Protein AF-A0A497RM30-F1 (afdb_monomer)

Foldseek 3Di:
DQDLLLVVLLVLLVVVQVVQQVVCCVPPVHGARACALVVSQVVVQVVCVVPPPPPNHHDDSVSNCVSCVVVVNNVRYDYD

Mean predicted aligned error: 3.29 Å

Secondary structure (DSSP, 8-state):
---HHHHHHHHHHHHHHHHHHHHHHHHHSS----EEHHHHHHHHHHHHHH--TT------HHHHHHHHHHTT-GGGEE--

Sequence (80 aa):
MVTERQLKIAYILGHFGSVWIRTTRSKFGIPSLAFPLKEIRETTNEILRKTDPYGLGEISDDEIREVLRLLGMEEYIIEE

Solvent-accessible surface area (backbone atoms only — not comparable to full-atom values): 4711 Å² total; per-residue (Å²): 132,89,48,74,66,49,52,54,50,46,52,52,50,50,52,50,49,55,51,44,27,53,49,33,28,73,76,69,74,47,69,46,81,69,42,49,50,67,60,52,39,52,55,50,38,53,46,34,73,77,54,53,93,78,76,65,67,78,67,55,71,65,59,53,50,51,40,30,47,75,70,75,45,56,88,34,57,40,87,131

Nearest PDB structures (foldseek):
  8b9d-assembly1_5  TM=3.959E-01  e=4.710E+00  Homo sapiens

Radius of gyration: 12.66 Å; Cα contacts (8 Å, |Δi|>4): 71; chains: 1; bounding box: 27×30×34 Å

pLDDT: mean 91.89, std 4.43, range [63.53, 96.81]

Structure (mmCIF, N/CA/C/O backbone):
data_AF-A0A497RM30-F1
#
_entry.id   AF-A0A497RM30-F1
#
loop_
_atom_site.group_PDB
_atom_site.id
_atom_site.type_symbol
_atom_site.label_atom_id
_atom_site.label_alt_id
_atom_site.label_comp_id
_atom_site.label_asym_id
_atom_site.label_entity_id
_atom_site.label_seq_id
_atom_site.pdbx_PDB_ins_code
_atom_site.Cartn_x
_atom_site.Cartn_y
_atom_site.Cartn_z
_atom_site.occupancy
_atom_site.B_iso_or_equiv
_atom_site.auth_seq_id
_atom_site.auth_comp_id
_atom_site.auth_asym_id
_atom_site.auth_atom_id
_atom_site.pdbx_PDB_model_num
ATOM 1 N N . MET A 1 1 ? -5.129 -15.417 8.219 1.00 83.38 1 MET A N 1
ATOM 2 C CA . MET A 1 1 ? -6.434 -14.748 8.020 1.00 83.38 1 MET A CA 1
ATOM 3 C C . MET A 1 1 ? -6.146 -13.273 7.828 1.00 83.38 1 MET A C 1
ATOM 5 O O . MET A 1 1 ? -5.367 -12.748 8.609 1.00 83.38 1 MET A O 1
ATOM 9 N N . VAL A 1 2 ? -6.685 -12.651 6.777 1.00 92.44 2 VAL A N 1
ATOM 10 C CA . VAL A 1 2 ? -6.415 -11.237 6.463 1.00 92.44 2 VAL A CA 1
ATOM 11 C C . VAL A 1 2 ? -7.192 -10.344 7.433 1.00 92.44 2 VAL A C 1
ATOM 13 O O . VAL A 1 2 ? -8.375 -10.583 7.670 1.00 92.44 2 VAL A O 1
ATOM 16 N N . THR A 1 3 ? -6.529 -9.343 8.009 1.00 96.31 3 THR A N 1
ATOM 17 C CA . THR A 1 3 ? -7.140 -8.393 8.951 1.00 96.31 3 THR A CA 1
ATOM 18 C C . THR A 1 3 ? -7.790 -7.210 8.228 1.00 96.31 3 THR A C 1
ATOM 20 O O . THR A 1 3 ? -7.405 -6.856 7.114 1.00 96.31 3 THR A O 1
ATOM 23 N N . GLU A 1 4 ? -8.748 -6.537 8.876 1.00 96.19 4 GLU A N 1
ATOM 24 C CA . GLU A 1 4 ? -9.343 -5.299 8.343 1.00 96.19 4 GLU A CA 1
ATOM 25 C C . GLU A 1 4 ? -8.275 -4.228 8.069 1.00 96.19 4 GLU A C 1
ATOM 27 O O . GLU A 1 4 ? -8.325 -3.528 7.059 1.00 96.19 4 GLU A O 1
ATOM 32 N N . ARG A 1 5 ? -7.258 -4.142 8.935 1.00 95.69 5 ARG A N 1
ATOM 33 C CA . ARG A 1 5 ? -6.122 -3.235 8.760 1.00 95.69 5 ARG A CA 1
ATOM 34 C C . ARG A 1 5 ? -5.343 -3.550 7.482 1.00 95.69 5 ARG A C 1
ATOM 36 O O . ARG A 1 5 ? -5.106 -2.648 6.687 1.00 95.69 5 ARG A O 1
ATOM 43 N N . GLN A 1 6 ? -5.026 -4.822 7.239 1.00 96.56 6 GLN A N 1
ATOM 44 C CA . GLN A 1 6 ? -4.356 -5.259 6.010 1.00 96.56 6 GLN A CA 1
ATOM 45 C C . GLN A 1 6 ? -5.194 -4.961 4.758 1.00 96.56 6 GLN A C 1
ATOM 47 O O . GLN A 1 6 ? -4.638 -4.539 3.749 1.00 96.56 6 GLN A O 1
ATOM 52 N N . LEU A 1 7 ? -6.525 -5.095 4.824 1.00 96.25 7 LEU A N 1
ATOM 53 C CA . LEU A 1 7 ? -7.417 -4.724 3.716 1.00 96.25 7 LEU A CA 1
ATOM 54 C C . LEU A 1 7 ? -7.388 -3.218 3.423 1.00 96.25 7 LEU A C 1
ATOM 56 O O . LEU A 1 7 ? -7.337 -2.818 2.260 1.00 96.25 7 LEU A O 1
ATOM 60 N N . LYS A 1 8 ? -7.387 -2.377 4.463 1.00 95.56 8 LYS A N 1
ATOM 61 C CA . LYS A 1 8 ? -7.289 -0.917 4.313 1.00 95.56 8 LYS A CA 1
ATOM 62 C C . LYS A 1 8 ?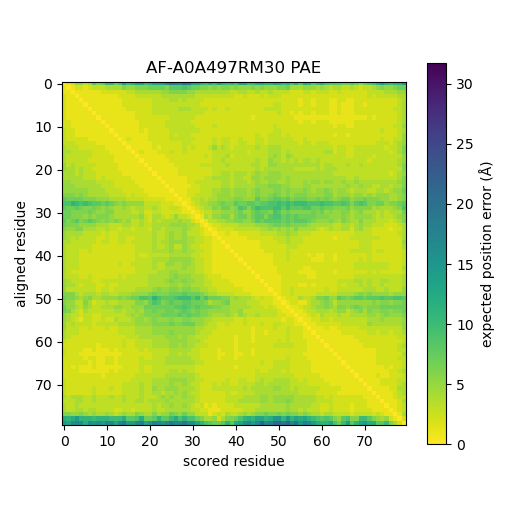 -5.945 -0.504 3.706 1.00 95.56 8 LYS A C 1
ATOM 64 O O . LYS A 1 8 ? -5.923 0.312 2.788 1.00 95.56 8 LYS A O 1
ATOM 69 N N . ILE A 1 9 ? -4.841 -1.106 4.155 1.00 95.44 9 ILE A N 1
ATOM 70 C CA . ILE A 1 9 ? -3.513 -0.872 3.566 1.00 95.44 9 ILE A CA 1
ATOM 71 C C . ILE A 1 9 ? -3.496 -1.334 2.103 1.00 95.44 9 ILE A C 1
ATOM 73 O O . ILE A 1 9 ? -3.081 -0.573 1.232 1.00 95.44 9 ILE A O 1
ATOM 77 N N . ALA A 1 10 ? -4.020 -2.526 1.798 1.00 95.06 10 ALA A N 1
ATOM 78 C CA . ALA A 1 10 ? -4.100 -3.039 0.429 1.00 95.06 10 ALA A CA 1
ATOM 79 C C . ALA A 1 10 ? -4.891 -2.103 -0.499 1.00 95.06 10 ALA A C 1
ATOM 81 O O . ALA A 1 10 ? -4.485 -1.875 -1.638 1.00 95.06 10 ALA A O 1
ATOM 82 N N . TYR A 1 11 ? -5.986 -1.512 -0.009 1.00 94.06 11 TYR A N 1
ATOM 83 C CA . TYR A 1 11 ? -6.760 -0.525 -0.761 1.00 94.06 11 TYR A CA 1
ATOM 84 C C . TYR A 1 11 ? -5.929 0.721 -1.108 1.00 94.06 11 TYR A C 1
ATOM 86 O O . TYR A 1 11 ? -5.926 1.163 -2.260 1.00 94.06 11 TYR A O 1
ATOM 94 N N . ILE A 1 12 ? -5.181 1.263 -0.140 1.00 91.81 12 ILE A N 1
ATOM 95 C CA . ILE A 1 12 ? -4.296 2.418 -0.357 1.00 91.81 12 ILE A CA 1
ATOM 96 C C . ILE A 1 12 ? -3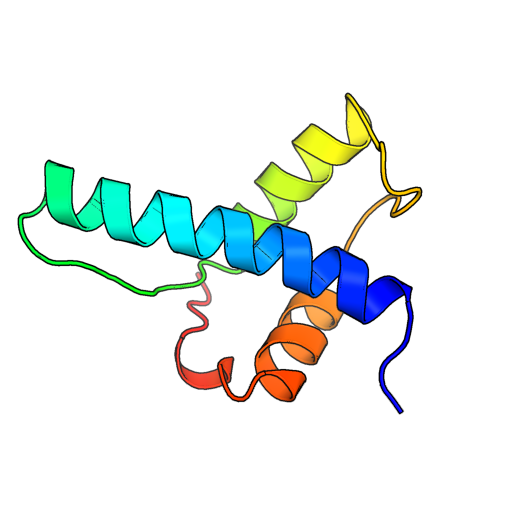.198 2.078 -1.371 1.00 91.81 12 ILE A C 1
ATOM 98 O O . ILE A 1 12 ? -2.990 2.829 -2.327 1.00 91.81 12 ILE A O 1
ATOM 102 N N . LEU A 1 13 ? -2.536 0.930 -1.209 1.00 92.19 13 LEU A N 1
ATOM 103 C CA . LEU A 1 13 ? -1.488 0.471 -2.125 1.00 92.19 13 LEU A CA 1
ATOM 104 C C . LEU A 1 13 ? -2.026 0.245 -3.542 1.00 92.19 13 LEU A C 1
ATOM 106 O O . LEU A 1 13 ? -1.370 0.614 -4.514 1.00 92.19 13 LEU A O 1
ATOM 1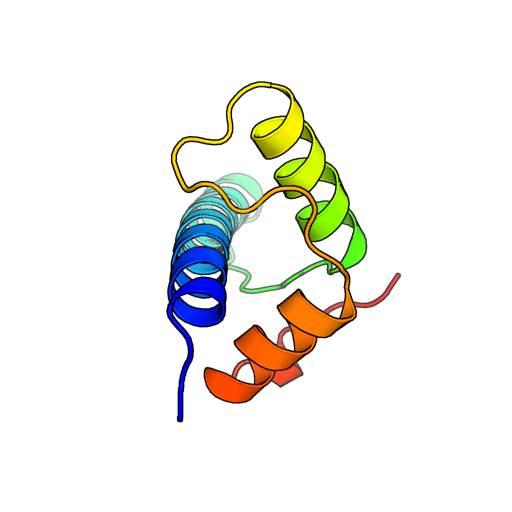10 N N . GLY A 1 14 ? -3.241 -0.291 -3.677 1.00 91.56 14 GLY A N 1
ATOM 111 C CA . GLY A 1 14 ? -3.916 -0.435 -4.965 1.00 91.56 14 GLY A CA 1
ATOM 112 C C . GLY A 1 14 ? -4.183 0.915 -5.634 1.00 91.56 14 GLY A C 1
ATOM 113 O O . GLY A 1 14 ? -3.948 1.074 -6.836 1.00 91.56 14 GLY A O 1
ATOM 114 N N . HIS A 1 15 ? -4.608 1.921 -4.861 1.00 90.19 15 HIS A N 1
ATOM 115 C CA . HIS A 1 15 ? -4.770 3.278 -5.376 1.00 90.19 15 HIS A CA 1
ATOM 116 C C . HIS A 1 15 ? -3.434 3.847 -5.866 1.00 90.19 15 HIS A C 1
ATOM 118 O O . HIS A 1 15 ? -3.357 4.291 -7.017 1.00 90.19 15 HIS A O 1
ATOM 124 N N . PHE A 1 16 ? -2.384 3.755 -5.041 1.00 89.06 16 PHE A N 1
ATOM 125 C CA . PHE A 1 16 ? -1.027 4.179 -5.389 1.00 89.06 16 PHE A CA 1
ATOM 126 C C . PHE A 1 16 ? -0.539 3.502 -6.673 1.00 89.06 16 PHE A C 1
ATOM 128 O O . PHE A 1 16 ? -0.210 4.190 -7.638 1.00 89.06 16 PHE A O 1
ATOM 135 N N . GLY A 1 17 ? -0.582 2.167 -6.738 1.00 89.56 17 GLY A N 1
ATOM 136 C CA . GLY A 1 17 ? -0.151 1.398 -7.905 1.00 89.56 17 GLY A CA 1
ATOM 137 C C . GLY A 1 17 ? -0.910 1.793 -9.174 1.00 89.56 17 GLY A C 1
ATOM 138 O O . GLY A 1 17 ? -0.306 1.978 -10.230 1.00 89.56 17 GLY A O 1
ATOM 139 N N . SER A 1 18 ? -2.224 2.029 -9.073 1.00 91.31 18 SER A N 1
ATOM 140 C CA . SER A 1 18 ? -3.030 2.484 -10.213 1.00 91.31 18 SER A CA 1
ATOM 141 C C . SER A 1 18 ? -2.592 3.859 -10.736 1.00 91.31 18 SER A C 1
ATOM 143 O O . SER A 1 18 ? -2.544 4.080 -11.949 1.00 91.31 18 SER A O 1
ATOM 145 N N . VAL A 1 19 ? -2.272 4.792 -9.833 1.00 90.75 19 VAL A N 1
ATOM 146 C CA . VAL A 1 19 ? -1.806 6.141 -10.178 1.00 90.75 19 VAL A CA 1
ATOM 147 C C . VAL A 1 19 ? -0.397 6.072 -10.758 1.00 90.75 19 VAL A C 1
ATOM 149 O O . VAL A 1 19 ? -0.130 6.705 -11.781 1.00 90.75 19 VAL A O 1
ATOM 152 N N . TRP A 1 20 ? 0.476 5.266 -10.159 1.00 89.44 20 TRP A N 1
ATOM 153 C CA . TRP A 1 20 ? 1.857 5.084 -10.585 1.00 89.44 20 TRP A CA 1
ATOM 154 C C . TRP A 1 20 ? 1.955 4.493 -11.992 1.00 89.44 20 TRP A C 1
ATOM 156 O O . TRP A 1 20 ? 2.603 5.081 -12.858 1.00 89.44 20 TRP A O 1
ATOM 166 N N . ILE A 1 21 ? 1.223 3.409 -12.278 1.00 91.06 21 ILE A N 1
ATOM 167 C CA . ILE A 1 21 ? 1.169 2.793 -13.614 1.00 91.06 21 ILE A CA 1
ATOM 168 C C . ILE A 1 21 ? 0.707 3.806 -14.670 1.00 91.06 21 ILE A C 1
ATOM 170 O O . ILE A 1 21 ? 1.299 3.907 -15.747 1.00 91.06 21 ILE A O 1
ATOM 174 N N . ARG A 1 22 ? -0.350 4.581 -14.380 1.00 91.44 22 ARG A N 1
ATOM 175 C CA . ARG A 1 22 ? -0.848 5.607 -15.314 1.00 91.44 22 ARG A CA 1
ATOM 176 C C . ARG A 1 22 ? 0.182 6.710 -15.539 1.00 91.44 22 ARG A C 1
ATOM 178 O O . ARG A 1 22 ? 0.392 7.131 -16.675 1.00 91.44 22 ARG A O 1
ATOM 185 N N . THR A 1 23 ? 0.830 7.159 -14.469 1.00 90.12 23 THR A N 1
ATOM 186 C CA . THR A 1 23 ? 1.818 8.242 -14.515 1.00 90.12 23 THR A CA 1
ATOM 187 C C . THR A 1 23 ? 3.059 7.824 -15.291 1.00 90.12 23 THR A C 1
ATOM 189 O O . THR A 1 23 ? 3.500 8.556 -16.173 1.00 90.12 23 THR A O 1
ATOM 192 N N . THR A 1 24 ? 3.595 6.637 -15.014 1.00 90.94 24 THR A N 1
ATOM 193 C CA . THR A 1 24 ? 4.786 6.110 -15.692 1.00 90.94 24 THR A CA 1
ATOM 194 C C . THR A 1 24 ? 4.517 5.855 -17.169 1.00 90.94 24 THR A C 1
ATOM 196 O O . THR A 1 24 ? 5.288 6.309 -18.012 1.00 90.94 24 THR A O 1
ATOM 199 N N . ARG A 1 25 ? 3.351 5.290 -17.511 1.00 92.12 25 ARG A N 1
ATOM 200 C CA . ARG A 1 25 ? 2.905 5.184 -18.906 1.00 92.12 25 ARG A CA 1
ATOM 201 C C . ARG A 1 25 ? 2.816 6.550 -19.593 1.00 92.12 25 ARG A C 1
ATOM 203 O O . ARG A 1 25 ? 3.251 6.676 -20.732 1.0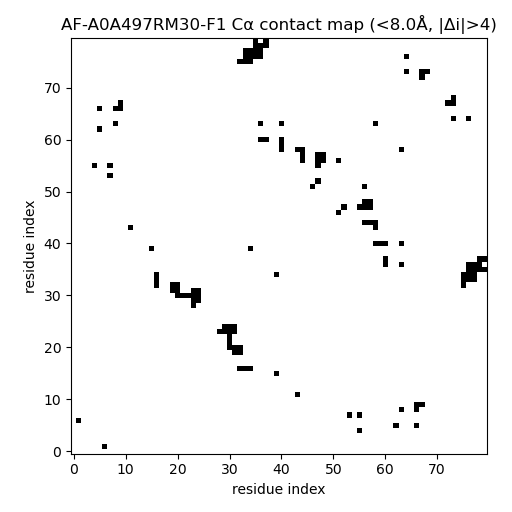0 92.12 25 ARG A O 1
ATOM 210 N N . SER A 1 26 ? 2.269 7.566 -18.925 1.00 93.56 26 SER A N 1
ATOM 211 C CA . SER A 1 26 ? 2.121 8.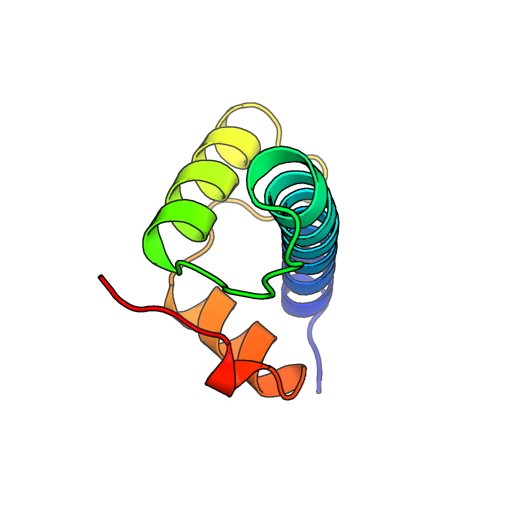909 -19.502 1.00 93.56 26 SER A CA 1
ATOM 212 C C . SER A 1 26 ? 3.447 9.656 -19.657 1.00 93.56 26 SER A C 1
ATOM 214 O O . SER A 1 26 ? 3.593 10.410 -20.613 1.00 93.56 26 SER A O 1
ATOM 216 N N . LYS A 1 27 ? 4.379 9.508 -18.709 1.00 92.44 27 LYS A N 1
ATOM 217 C CA . LYS A 1 27 ? 5.647 10.255 -18.692 1.00 92.44 27 LYS A CA 1
ATOM 218 C C . LYS A 1 27 ? 6.761 9.563 -19.472 1.00 92.44 27 LYS A C 1
ATOM 220 O O . LYS A 1 27 ? 7.584 10.243 -20.071 1.00 92.44 27 LYS A O 1
ATOM 225 N N . PHE A 1 28 ? 6.785 8.233 -19.458 1.00 92.75 28 PHE A N 1
ATOM 226 C CA . PHE A 1 28 ? 7.893 7.432 -19.984 1.00 92.75 28 PHE A CA 1
ATOM 227 C C . PHE A 1 28 ? 7.472 6.483 -21.113 1.00 92.75 28 PHE A C 1
ATOM 229 O O . PHE A 1 28 ? 8.311 5.778 -21.660 1.00 92.75 28 PHE A O 1
ATOM 236 N N . GLY A 1 29 ? 6.180 6.419 -21.457 1.00 90.94 29 GLY A N 1
ATOM 237 C CA . GLY A 1 29 ? 5.652 5.511 -22.484 1.00 90.94 29 GLY A CA 1
ATOM 238 C C . GLY A 1 29 ? 5.575 4.040 -22.056 1.00 90.94 29 GLY A C 1
ATOM 239 O O . GLY A 1 29 ? 4.951 3.239 -22.749 1.00 90.94 29 GLY A O 1
ATOM 240 N N . ILE A 1 30 ? 6.151 3.686 -20.903 1.00 88.19 30 ILE A N 1
ATOM 241 C CA . ILE A 1 30 ? 6.231 2.320 -20.385 1.00 88.19 30 ILE A CA 1
ATOM 242 C C . ILE A 1 30 ? 5.535 2.281 -19.017 1.00 88.19 30 ILE A C 1
ATOM 244 O O . ILE A 1 30 ? 5.914 3.045 -18.126 1.00 88.19 30 ILE A O 1
ATOM 248 N N . PRO A 1 31 ? 4.507 1.433 -18.825 1.00 87.75 31 PRO A N 1
ATOM 249 C CA . PRO A 1 31 ? 3.923 1.236 -17.507 1.00 87.75 31 PRO A CA 1
ATOM 250 C C . PRO A 1 31 ? 4.940 0.536 -16.603 1.00 87.75 31 PRO A C 1
ATOM 252 O O . PRO A 1 31 ? 5.491 -0.498 -16.972 1.00 87.75 31 PRO A O 1
ATOM 255 N N . SER A 1 32 ? 5.162 1.083 -15.415 1.00 86.81 32 SER A N 1
ATOM 256 C CA . SER A 1 32 ? 5.954 0.437 -14.373 1.00 86.81 32 SER A CA 1
ATOM 257 C C . SER A 1 32 ? 5.070 0.167 -13.167 1.00 86.81 32 SER A C 1
ATOM 259 O O . SER A 1 32 ? 4.312 1.038 -12.733 1.00 86.81 32 SER A O 1
ATOM 261 N N . LEU A 1 33 ? 5.161 -1.053 -12.650 1.00 85.31 33 LEU A N 1
ATOM 262 C CA . LEU A 1 33 ? 4.625 -1.432 -11.356 1.00 85.31 33 LEU A CA 1
ATOM 263 C C . LEU A 1 33 ? 5.826 -1.636 -10.440 1.00 85.31 33 LEU A C 1
ATOM 265 O O . LEU A 1 33 ? 6.488 -2.663 -10.489 1.00 85.31 33 LEU A O 1
ATOM 269 N N . ALA A 1 34 ? 6.133 -0.601 -9.674 1.00 87.75 34 ALA A N 1
ATOM 270 C CA . ALA A 1 34 ? 7.222 -0.572 -8.721 1.00 87.75 34 ALA A CA 1
ATOM 271 C C . ALA A 1 34 ? 6.696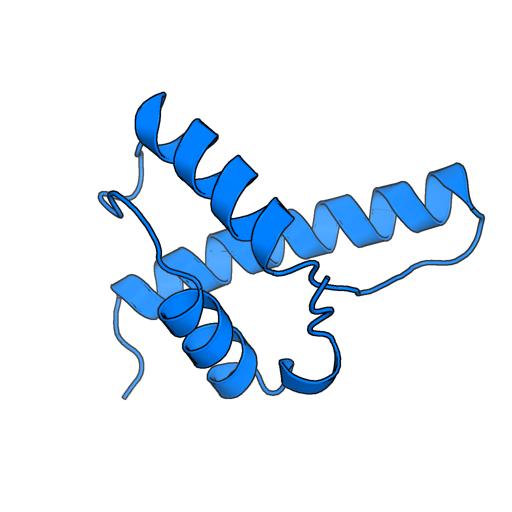 0.082 -7.450 1.00 87.75 34 ALA A C 1
ATOM 273 O O . ALA A 1 34 ? 6.026 1.116 -7.524 1.00 87.75 34 ALA A O 1
ATOM 274 N N . PHE A 1 35 ? 6.988 -0.521 -6.305 1.00 86.75 35 PHE A N 1
ATOM 275 C CA . PHE A 1 35 ? 6.617 -0.003 -5.000 1.00 86.75 35 PHE A CA 1
ATOM 276 C C . PHE A 1 35 ? 7.874 0.488 -4.272 1.00 86.75 35 PHE A C 1
ATOM 278 O O . PHE A 1 35 ? 8.485 -0.296 -3.543 1.00 86.75 35 PHE A O 1
ATOM 285 N N . PRO A 1 36 ? 8.284 1.759 -4.464 1.00 90.62 36 PRO A N 1
ATOM 286 C CA . PRO A 1 36 ? 9.344 2.368 -3.665 1.00 90.62 36 PRO A CA 1
ATOM 287 C C . PRO A 1 36 ? 8.858 2.486 -2.218 1.00 90.62 36 PRO A C 1
ATOM 289 O O . PRO A 1 36 ? 8.055 3.359 -1.880 1.00 90.62 36 PRO A O 1
ATOM 292 N N . LEU A 1 37 ? 9.293 1.550 -1.371 1.00 91.44 37 LEU A N 1
ATOM 293 C CA . LEU A 1 37 ? 8.671 1.296 -0.068 1.00 91.44 37 LEU A CA 1
ATOM 294 C C . LEU A 1 37 ? 8.669 2.547 0.817 1.00 91.44 37 LEU A C 1
ATOM 296 O O . LEU A 1 37 ? 7.631 2.950 1.346 1.00 91.44 37 LEU A O 1
ATOM 300 N N . LYS A 1 38 ? 9.829 3.204 0.890 1.00 92.00 38 LYS A N 1
ATOM 301 C CA . LYS A 1 38 ? 10.044 4.420 1.672 1.00 92.00 38 LYS A CA 1
ATOM 302 C C . LYS A 1 38 ? 9.147 5.568 1.211 1.00 92.00 38 LYS A C 1
ATOM 304 O O . LYS A 1 38 ? 8.490 6.187 2.047 1.00 92.00 38 LYS A O 1
ATOM 309 N N . GLU A 1 39 ? 9.080 5.827 -0.096 1.00 90.81 39 GLU A N 1
ATOM 310 C CA . GLU A 1 39 ? 8.256 6.907 -0.656 1.00 90.81 39 GLU A CA 1
ATOM 311 C C . GLU A 1 39 ? 6.766 6.665 -0.412 1.00 90.81 39 GLU A C 1
ATOM 313 O O . GLU A 1 39 ? 6.034 7.585 -0.035 1.00 90.81 39 GLU A O 1
ATOM 318 N N . ILE A 1 40 ? 6.313 5.421 -0.592 1.00 91.06 40 ILE A N 1
ATOM 319 C CA . ILE A 1 40 ? 4.927 5.029 -0.329 1.00 91.06 40 ILE A CA 1
ATOM 320 C C . ILE A 1 40 ? 4.595 5.260 1.134 1.00 91.06 40 ILE A C 1
ATOM 322 O O . ILE A 1 40 ? 3.572 5.880 1.428 1.00 91.06 40 ILE A O 1
ATOM 326 N N . ARG A 1 41 ? 5.447 4.785 2.047 1.00 94.12 41 ARG A N 1
ATOM 327 C CA . ARG A 1 41 ? 5.257 4.961 3.486 1.00 94.12 41 ARG A CA 1
ATOM 328 C C . ARG A 1 41 ? 5.179 6.443 3.842 1.00 94.12 41 ARG A C 1
ATOM 330 O O . ARG A 1 41 ? 4.242 6.861 4.519 1.00 94.12 41 ARG A O 1
ATOM 337 N N . GLU A 1 42 ? 6.142 7.242 3.391 1.00 94.56 42 GLU A N 1
ATOM 338 C CA . GLU A 1 42 ? 6.223 8.670 3.710 1.00 94.56 42 GLU A CA 1
ATOM 339 C C . GLU A 1 42 ? 5.010 9.437 3.178 1.00 94.56 42 GLU A C 1
ATOM 341 O O . GLU A 1 42 ? 4.345 10.133 3.948 1.00 94.56 42 GLU A O 1
ATOM 346 N N . THR A 1 43 ? 4.660 9.231 1.907 1.00 91.75 43 THR A N 1
ATOM 347 C CA . THR A 1 43 ? 3.507 9.878 1.263 1.00 91.75 43 THR A CA 1
ATOM 348 C C . THR A 1 43 ? 2.197 9.456 1.922 1.00 91.75 43 THR A C 1
ATOM 350 O O . THR A 1 43 ? 1.339 10.289 2.218 1.00 91.75 43 THR A O 1
ATOM 353 N N . THR A 1 44 ? 2.036 8.161 2.197 1.00 92.12 44 THR A N 1
ATOM 354 C CA . THR A 1 44 ? 0.825 7.633 2.832 1.00 92.12 44 THR A CA 1
ATOM 355 C C . THR A 1 44 ? 0.668 8.192 4.242 1.00 92.12 44 THR A C 1
ATOM 357 O O . THR A 1 44 ? -0.395 8.712 4.571 1.00 92.12 44 THR A O 1
ATOM 360 N N . ASN A 1 45 ? 1.725 8.177 5.056 1.00 95.00 45 ASN A N 1
ATOM 361 C CA . ASN A 1 45 ? 1.682 8.730 6.410 1.00 95.00 45 ASN A CA 1
ATOM 362 C C . ASN A 1 45 ? 1.524 10.255 6.421 1.00 95.00 45 ASN A C 1
ATOM 364 O O . ASN A 1 45 ? 0.947 10.806 7.357 1.00 95.00 45 ASN A O 1
ATOM 368 N N . GLU A 1 46 ? 2.004 10.976 5.405 1.00 94.69 46 GLU A N 1
ATOM 369 C CA . GLU A 1 46 ? 1.692 12.400 5.251 1.00 94.69 46 GLU A CA 1
ATOM 370 C C . GLU A 1 46 ? 0.190 12.624 5.020 1.00 94.69 46 GLU A C 1
ATOM 372 O O . GLU A 1 46 ? -0.407 13.493 5.661 1.00 94.69 46 GLU A O 1
ATOM 377 N N . ILE A 1 47 ? -0.435 11.825 4.150 1.00 90.88 47 ILE A N 1
ATOM 378 C CA . ILE A 1 47 ? -1.875 11.903 3.878 1.00 90.88 47 ILE A CA 1
ATOM 379 C C . ILE A 1 47 ? -2.673 11.543 5.131 1.00 90.88 47 ILE A C 1
ATOM 381 O O . ILE A 1 47 ? -3.524 12.332 5.535 1.00 90.88 47 ILE A O 1
ATOM 385 N N . LEU A 1 48 ? -2.365 10.414 5.776 1.00 91.44 48 LEU A N 1
ATOM 386 C CA . LEU A 1 48 ? -3.073 9.943 6.972 1.00 91.44 48 LEU A CA 1
ATOM 387 C C . LEU A 1 48 ? -2.986 10.957 8.122 1.00 91.44 48 LEU A C 1
ATOM 389 O O . LEU A 1 48 ? -3.977 11.195 8.806 1.00 91.44 48 LEU A O 1
ATOM 393 N N . ARG A 1 49 ? -1.855 11.658 8.281 1.00 94.38 49 ARG A N 1
ATOM 394 C CA . ARG A 1 49 ? -1.727 12.745 9.269 1.00 94.38 49 ARG A CA 1
ATOM 395 C C . ARG A 1 49 ? -2.619 13.954 8.980 1.00 94.38 49 ARG A C 1
ATOM 397 O O . ARG A 1 49 ? -3.042 14.625 9.917 1.00 94.38 49 ARG A O 1
ATOM 404 N N . LYS A 1 50 ? -2.907 14.250 7.709 1.00 93.81 50 LYS A N 1
ATOM 405 C CA . LYS A 1 50 ? -3.822 15.339 7.316 1.00 93.81 50 LYS A CA 1
ATOM 406 C C . LYS A 1 50 ? -5.283 14.898 7.348 1.00 93.81 50 LYS A C 1
ATOM 408 O O . LYS A 1 50 ? -6.173 15.700 7.620 1.00 93.81 50 LYS A O 1
ATOM 413 N N . THR A 1 51 ? -5.545 13.651 6.986 1.00 92.38 51 THR A N 1
ATOM 414 C CA . THR A 1 51 ? -6.877 13.073 6.841 1.00 92.38 51 THR A CA 1
ATOM 415 C C . THR A 1 51 ? -6.746 11.559 6.894 1.00 92.38 51 THR A C 1
ATOM 417 O O . THR A 1 51 ? -6.197 10.943 5.984 1.00 92.38 51 THR A O 1
ATOM 420 N N . ASP A 1 52 ? -7.292 10.961 7.951 1.00 90.25 52 ASP A N 1
ATOM 421 C CA . ASP A 1 52 ? -7.345 9.512 8.131 1.00 90.25 52 ASP A CA 1
ATOM 422 C C . ASP A 1 52 ? -8.800 9.022 8.071 1.00 90.25 52 ASP A C 1
ATOM 424 O O . ASP A 1 52 ? -9.433 8.778 9.101 1.00 90.25 52 ASP A O 1
ATOM 428 N N . PRO A 1 53 ? -9.374 8.888 6.864 1.00 86.19 53 PRO A N 1
ATOM 429 C CA . PRO A 1 53 ? -10.759 8.463 6.711 1.00 86.19 53 PRO A CA 1
ATOM 430 C C . PRO A 1 53 ? -10.947 6.976 7.048 1.00 86.19 53 PRO A C 1
ATOM 432 O O . PRO A 1 53 ? -12.081 6.512 7.135 1.00 86.19 53 PRO A O 1
ATOM 435 N N . TYR A 1 54 ? -9.857 6.221 7.223 1.00 88.50 54 TYR A N 1
ATOM 436 C CA . TYR A 1 54 ? -9.879 4.774 7.433 1.00 88.50 54 TYR A CA 1
ATOM 437 C C . T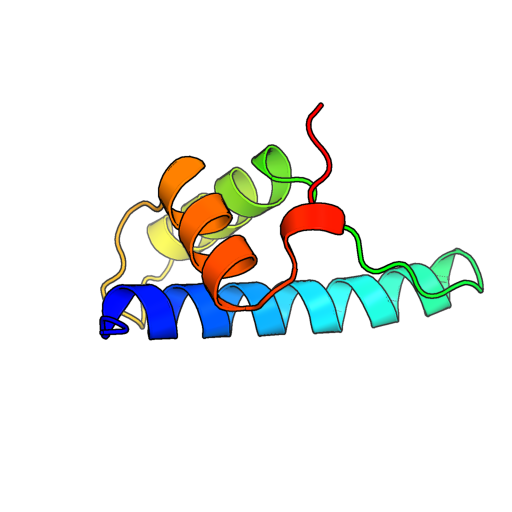YR A 1 54 ? -9.569 4.365 8.881 1.00 88.50 54 TYR A C 1
ATOM 439 O O . TYR A 1 54 ? -9.723 3.184 9.215 1.00 88.50 54 TYR A O 1
ATOM 447 N N . GLY A 1 55 ? -9.153 5.307 9.735 1.00 92.50 55 GLY A N 1
ATOM 448 C CA . GLY A 1 55 ? -8.698 5.030 11.099 1.00 92.50 55 GLY A CA 1
ATOM 449 C C . GLY A 1 55 ? -7.449 4.145 11.124 1.00 92.50 55 GLY A C 1
ATOM 450 O O . GLY A 1 55 ? -7.361 3.226 11.937 1.00 92.50 55 GLY A O 1
ATOM 451 N N . LEU A 1 56 ? -6.539 4.344 10.168 1.00 92.62 56 LEU A N 1
ATOM 452 C CA . LEU A 1 56 ? -5.297 3.587 10.025 1.00 92.62 56 LEU A CA 1
ATOM 453 C C . LEU A 1 56 ? -4.177 4.105 10.939 1.00 92.62 56 LEU A C 1
ATOM 455 O O . LEU A 1 56 ? -3.327 3.314 11.337 1.00 92.62 56 LEU A O 1
ATOM 459 N N . GLY A 1 57 ? -4.148 5.385 11.300 1.00 93.19 57 GLY A N 1
ATOM 460 C CA . GLY A 1 57 ? -2.970 5.976 11.938 1.00 93.19 57 GLY A CA 1
ATOM 461 C C . GLY A 1 57 ? -1.714 5.832 11.069 1.00 93.19 57 GLY A C 1
ATOM 462 O O . GLY A 1 57 ? -1.804 5.770 9.847 1.00 93.19 57 GLY A O 1
ATOM 463 N N . GLU A 1 58 ? -0.531 5.781 11.682 1.00 94.94 58 GLU A N 1
ATOM 464 C CA . GLU A 1 58 ? 0.707 5.554 10.927 1.00 94.94 58 GLU A CA 1
ATOM 465 C C . GLU A 1 58 ? 0.835 4.090 10.472 1.00 94.94 58 GLU A C 1
ATOM 467 O O . GLU A 1 58 ? 0.379 3.156 11.140 1.00 94.94 58 GLU A O 1
ATOM 472 N N . ILE A 1 59 ? 1.462 3.905 9.311 1.00 95.12 59 ILE A N 1
ATOM 473 C CA . ILE A 1 59 ? 1.781 2.612 8.707 1.00 95.12 59 ILE A CA 1
ATOM 474 C C . ILE A 1 59 ? 3.304 2.473 8.635 1.00 95.12 59 ILE A C 1
ATOM 476 O O . ILE A 1 59 ? 4.010 3.395 8.213 1.00 95.12 59 ILE A O 1
ATOM 480 N N . SER A 1 60 ? 3.813 1.317 9.044 1.00 96.19 60 SER A N 1
ATOM 481 C CA . SER A 1 60 ? 5.232 0.961 8.982 1.00 96.19 60 SER A CA 1
ATOM 482 C C . SER A 1 60 ? 5.617 0.283 7.662 1.00 96.19 60 SER A C 1
ATOM 484 O O . SER A 1 60 ? 4.771 -0.236 6.932 1.00 96.19 60 SER A O 1
ATOM 486 N N . ASP A 1 61 ? 6.920 0.249 7.371 1.00 95.25 61 ASP A N 1
ATOM 487 C CA . ASP A 1 61 ? 7.457 -0.468 6.207 1.00 95.25 61 ASP A CA 1
ATOM 488 C C . ASP A 1 61 ? 7.108 -1.963 6.254 1.00 95.25 61 ASP A C 1
ATOM 490 O O . ASP A 1 61 ? 6.744 -2.550 5.236 1.00 95.25 61 ASP A O 1
ATOM 494 N N . ASP A 1 62 ? 7.152 -2.575 7.440 1.00 95.81 62 ASP A N 1
ATOM 495 C CA . ASP A 1 62 ? 6.870 -4.003 7.615 1.00 95.81 62 ASP A CA 1
ATOM 496 C C . ASP A 1 62 ? 5.412 -4.352 7.328 1.00 95.81 62 ASP A C 1
ATOM 498 O O . ASP A 1 62 ? 5.140 -5.383 6.719 1.00 95.81 62 ASP A O 1
ATOM 502 N N . GLU A 1 63 ? 4.474 -3.477 7.686 1.00 96.12 63 GLU A N 1
ATOM 503 C CA . GLU A 1 63 ? 3.062 -3.668 7.353 1.00 96.12 63 GLU A CA 1
ATOM 504 C C . GLU A 1 63 ? 2.818 -3.575 5.846 1.00 96.12 63 GLU A C 1
ATOM 506 O O . GLU A 1 63 ? 2.038 -4.351 5.294 1.00 96.12 63 GLU A O 1
ATOM 511 N N . ILE A 1 64 ? 3.507 -2.661 5.156 1.00 95.50 64 ILE A N 1
ATOM 512 C CA . ILE A 1 64 ? 3.424 -2.562 3.696 1.00 95.50 64 ILE A CA 1
ATOM 513 C C . ILE A 1 64 ? 4.015 -3.823 3.055 1.00 95.50 64 ILE A C 1
ATOM 515 O O . ILE A 1 64 ? 3.379 -4.405 2.175 1.00 95.50 64 ILE A O 1
ATOM 519 N N . ARG A 1 65 ? 5.185 -4.289 3.520 1.00 95.50 65 ARG A N 1
ATOM 520 C CA . ARG A 1 65 ? 5.802 -5.540 3.045 1.00 95.50 65 ARG A CA 1
ATOM 521 C C . ARG A 1 65 ? 4.895 -6.741 3.280 1.00 95.50 65 ARG A C 1
ATOM 523 O O . ARG A 1 65 ? 4.715 -7.548 2.372 1.00 95.50 65 ARG A O 1
ATOM 530 N N . GLU A 1 66 ? 4.310 -6.863 4.470 1.00 96.00 66 GLU A N 1
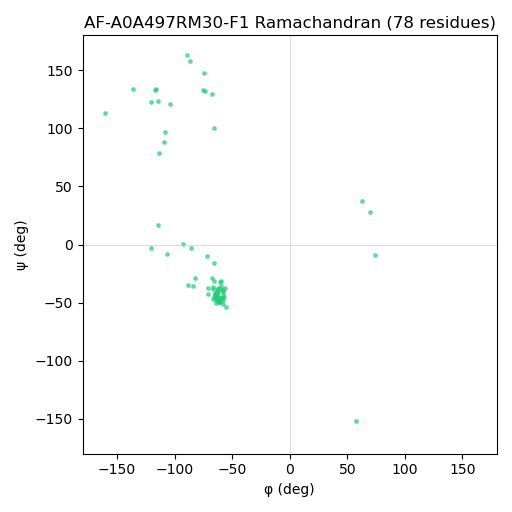ATOM 531 C CA . GLU A 1 66 ? 3.397 -7.956 4.798 1.00 96.00 66 GLU A CA 1
ATOM 532 C C . GLU A 1 66 ? 2.201 -7.962 3.842 1.00 96.00 66 GLU A C 1
ATOM 534 O O . GLU A 1 66 ? 1.865 -9.003 3.279 1.00 96.00 66 GLU A O 1
ATOM 539 N N . VAL A 1 67 ? 1.599 -6.799 3.590 1.00 96.81 67 VAL A N 1
ATOM 540 C CA . VAL A 1 67 ? 0.466 -6.677 2.668 1.00 96.81 67 VAL A CA 1
ATOM 541 C C . VAL A 1 67 ? 0.871 -7.003 1.232 1.00 96.81 67 VAL A C 1
ATOM 543 O O . VAL A 1 67 ? 0.165 -7.757 0.566 1.00 96.81 67 VAL A O 1
ATOM 546 N N . LEU A 1 68 ? 2.012 -6.510 0.749 1.00 94.44 68 LEU A N 1
ATOM 547 C CA . LEU A 1 68 ? 2.500 -6.843 -0.592 1.00 94.44 68 LEU A CA 1
ATOM 548 C C . LEU A 1 68 ? 2.810 -8.338 -0.729 1.00 94.44 68 LEU A C 1
ATOM 550 O O . LEU A 1 68 ? 2.461 -8.938 -1.744 1.00 94.44 68 LEU A O 1
ATOM 554 N N . ARG A 1 69 ? 3.366 -8.975 0.307 1.00 95.25 69 ARG A N 1
ATOM 555 C CA . ARG A 1 69 ? 3.566 -10.429 0.344 1.00 95.25 69 ARG A CA 1
ATOM 556 C C . ARG A 1 69 ? 2.239 -11.187 0.313 1.00 95.25 69 ARG A C 1
ATOM 558 O O . ARG A 1 69 ? 2.109 -12.138 -0.452 1.00 95.25 69 ARG A O 1
ATOM 565 N N . LEU A 1 70 ? 1.237 -10.752 1.082 1.00 95.69 70 LEU A N 1
ATOM 566 C CA . LEU A 1 70 ? -0.111 -11.339 1.067 1.00 95.69 70 LEU A CA 1
ATOM 567 C C . LEU A 1 70 ? -0.775 -11.249 -0.315 1.00 95.69 70 LEU A C 1
ATOM 569 O O . LEU A 1 70 ? -1.558 -12.127 -0.672 1.00 95.69 70 LEU A O 1
ATOM 573 N N . LEU A 1 71 ? -0.456 -10.210 -1.087 1.00 92.12 71 LEU A N 1
ATOM 574 C CA . LEU A 1 71 ? -0.949 -10.006 -2.449 1.00 92.12 71 LEU A CA 1
ATOM 575 C C . LEU A 1 71 ? -0.110 -10.721 -3.524 1.00 92.12 71 LEU A C 1
ATOM 5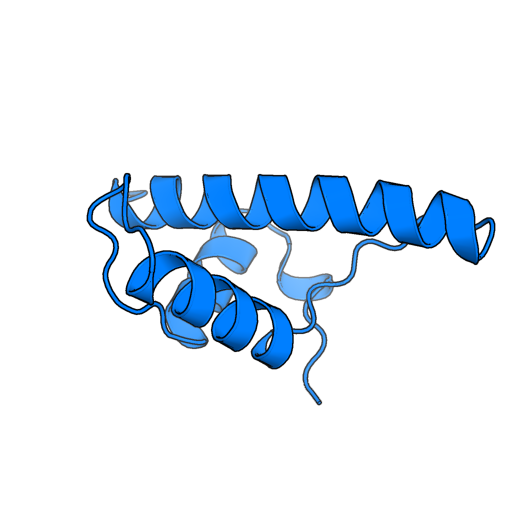77 O O . LEU A 1 71 ? -0.468 -10.662 -4.697 1.00 92.12 71 LEU A O 1
ATOM 581 N N . GLY A 1 72 ? 0.993 -11.385 -3.158 1.00 93.81 72 GLY A N 1
ATOM 582 C CA . GLY A 1 72 ? 1.918 -11.995 -4.120 1.00 93.81 72 GLY A CA 1
ATOM 583 C C . GLY A 1 72 ? 2.707 -10.969 -4.942 1.00 93.81 72 GLY A C 1
ATOM 584 O O . GLY A 1 72 ? 3.063 -11.242 -6.081 1.00 93.81 72 GLY A O 1
ATOM 585 N N . MET A 1 73 ? 2.949 -9.780 -4.383 1.00 93.44 73 MET A N 1
ATOM 586 C CA . MET A 1 73 ? 3.569 -8.633 -5.057 1.00 93.44 73 MET A CA 1
ATOM 587 C C . MET A 1 73 ? 4.939 -8.245 -4.474 1.00 93.44 73 MET A C 1
ATOM 589 O O . MET A 1 73 ? 5.422 -7.140 -4.710 1.00 93.44 73 MET A O 1
ATOM 593 N N . GLU A 1 74 ? 5.568 -9.128 -3.698 1.00 91.94 74 GLU A N 1
ATOM 594 C CA . GLU A 1 74 ? 6.850 -8.855 -3.028 1.00 91.94 74 GLU A CA 1
ATOM 595 C C . GLU A 1 74 ? 7.985 -8.546 -4.024 1.00 91.94 74 GLU A C 1
ATOM 597 O O . GLU A 1 74 ? 8.828 -7.698 -3.755 1.00 91.94 74 GLU A O 1
ATOM 602 N N . GLU A 1 75 ? 7.949 -9.144 -5.218 1.00 92.38 75 GLU A N 1
ATOM 603 C CA . GLU A 1 75 ? 8.918 -8.909 -6.302 1.00 92.38 75 GLU A CA 1
ATOM 604 C C . GLU A 1 75 ? 8.890 -7.487 -6.888 1.00 92.38 75 GLU A C 1
ATOM 606 O O . GLU A 1 75 ? 9.831 -7.082 -7.566 1.00 92.38 75 GLU A O 1
ATOM 611 N N . TYR A 1 76 ? 7.825 -6.722 -6.628 1.00 90.81 76 TYR A N 1
ATOM 612 C CA . TYR A 1 76 ? 7.672 -5.349 -7.115 1.00 90.81 76 TYR A CA 1
ATOM 613 C C . TYR A 1 76 ? 8.177 -4.303 -6.112 1.00 90.81 76 TYR A C 1
ATOM 615 O O . TYR A 1 76 ? 8.074 -3.105 -6.384 1.00 90.81 76 TYR A O 1
ATOM 623 N N . ILE A 1 77 ? 8.687 -4.720 -4.948 1.00 92.31 77 ILE A N 1
ATOM 624 C CA . ILE A 1 77 ? 9.243 -3.815 -3.936 1.00 92.31 77 ILE A CA 1
ATOM 625 C C . ILE A 1 77 ? 10.601 -3.294 -4.406 1.00 92.31 77 ILE A C 1
ATOM 627 O O . ILE A 1 77 ? 11.466 -4.064 -4.817 1.00 92.31 77 ILE A O 1
ATOM 631 N N . ILE A 1 78 ? 10.793 -1.979 -4.304 1.00 91.06 78 ILE A N 1
ATOM 632 C CA . ILE A 1 78 ? 12.088 -1.329 -4.509 1.00 91.06 78 ILE A CA 1
ATOM 633 C C . ILE A 1 78 ? 12.535 -0.732 -3.176 1.00 91.06 78 ILE A C 1
ATOM 635 O O . ILE A 1 78 ? 11.812 0.064 -2.569 1.00 91.06 78 ILE A O 1
ATOM 639 N N . GLU A 1 79 ? 13.721 -1.139 -2.730 1.00 81.88 79 GLU A N 1
ATOM 640 C CA . GLU A 1 79 ? 14.382 -0.617 -1.534 1.00 81.88 79 GLU A CA 1
ATOM 641 C C . GLU A 1 79 ? 15.513 0.326 -1.975 1.00 81.88 79 GLU A C 1
ATOM 643 O O . GLU A 1 79 ? 16.393 -0.081 -2.735 1.00 81.88 79 GLU A O 1
ATOM 648 N N . GLU A 1 80 ? 15.440 1.591 -1.546 1.00 63.53 80 GLU A N 1
ATOM 649 C CA . GLU A 1 80 ? 16.489 2.613 -1.721 1.00 63.53 80 GLU A CA 1
ATOM 650 C C . GLU A 1 80 ? 17.339 2.767 -0.459 1.00 63.53 80 GLU A C 1
ATOM 652 O O . GLU A 1 80 ? 16.749 2.810 0.650 1.00 63.53 80 GLU A O 1
#